Protein AF-A0A0E3JRB6-F1 (afdb_monomer_lite)

Radius of gyration: 13.19 Å; chains: 1; bounding box: 24×23×34 Å

Organism: NCBI:txid611301

Secondary structure (DSSP, 8-state):
---SSPPPSSEEEEEEEEE-TTTTSSSEEEEEEEEEEPPP-

Structure (mmCIF, N/CA/C/O backbone):
data_AF-A0A0E3JRB6-F1
#
_entry.id   AF-A0A0E3JRB6-F1
#
loop_
_atom_site.group_PDB
_atom_site.id
_atom_site.type_symbol
_atom_site.label_atom_id
_atom_site.label_alt_id
_atom_site.label_comp_id
_atom_site.label_asym_id
_atom_site.label_entity_id
_atom_site.label_seq_id
_atom_site.pdbx_PDB_ins_code
_atom_site.Cartn_x
_atom_site.Cartn_y
_atom_site.Cartn_z
_atom_site.occupancy
_atom_site.B_iso_or_equiv
_atom_site.auth_seq_id
_atom_site.auth_comp_id
_atom_site.auth_asym_id
_atom_site.auth_atom_id
_atom_site.pdbx_PDB_model_num
ATOM 1 N N . GLY A 1 1 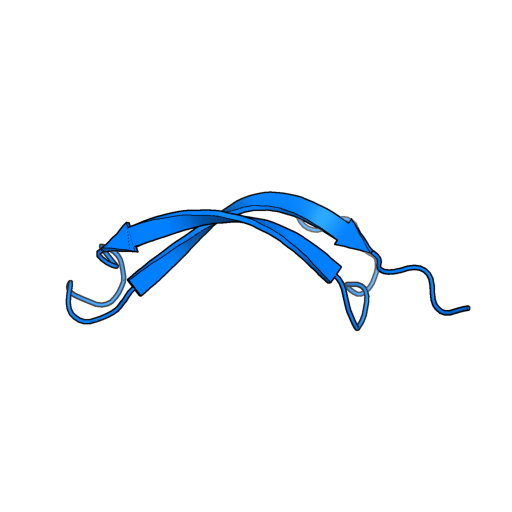? 12.656 7.162 -6.063 1.00 67.31 1 GLY A N 1
ATOM 2 C CA . GLY A 1 1 ? 12.371 8.464 -6.698 1.00 67.31 1 GLY A CA 1
ATOM 3 C C . GLY A 1 1 ? 11.971 8.267 -8.148 1.00 67.31 1 GLY A C 1
ATOM 4 O O . GLY A 1 1 ? 12.147 7.164 -8.661 1.00 67.31 1 GLY A O 1
ATOM 5 N N . TRP A 1 2 ? 11.423 9.303 -8.787 1.00 73.56 2 TRP A N 1
ATOM 6 C CA . TRP A 1 2 ? 11.120 9.308 -10.225 1.00 73.56 2 TRP A CA 1
ATOM 7 C C . TRP A 1 2 ? 12.401 9.107 -11.053 1.00 73.56 2 TRP A C 1
ATOM 9 O O . TRP A 1 2 ? 13.453 9.622 -10.679 1.00 73.56 2 TRP A O 1
ATOM 19 N N . ARG A 1 3 ? 12.323 8.324 -12.139 1.00 77.06 3 ARG A N 1
ATOM 20 C CA . ARG A 1 3 ? 13.483 7.924 -12.964 1.00 77.06 3 ARG A CA 1
ATOM 21 C C . ARG A 1 3 ? 13.509 8.557 -14.364 1.00 77.06 3 ARG A C 1
ATOM 23 O O . ARG A 1 3 ? 14.285 8.116 -15.200 1.00 77.06 3 ARG A O 1
ATOM 30 N N . GLY A 1 4 ? 12.671 9.560 -14.636 1.00 83.19 4 GLY A N 1
ATOM 31 C CA . GLY A 1 4 ? 12.663 10.276 -15.921 1.00 83.19 4 GLY A CA 1
ATOM 32 C C . GLY A 1 4 ? 11.856 9.614 -17.045 1.00 83.19 4 GLY A C 1
ATOM 33 O O . GLY A 1 4 ? 11.623 10.249 -18.064 1.00 83.19 4 GLY A O 1
ATOM 34 N N . SER A 1 5 ? 11.396 8.376 -16.865 1.00 79.88 5 SER A N 1
ATOM 35 C CA . SER A 1 5 ? 10.446 7.717 -17.765 1.00 79.88 5 SER A CA 1
ATOM 36 C C . SER A 1 5 ? 9.025 7.824 -17.223 1.00 79.88 5 SER A C 1
ATOM 38 O O . SER A 1 5 ? 8.824 7.853 -16.000 1.00 79.88 5 SER A O 1
ATOM 40 N N . ASP A 1 6 ? 8.042 7.823 -18.122 1.00 82.44 6 ASP A N 1
ATOM 41 C CA . ASP A 1 6 ? 6.650 7.652 -17.719 1.00 82.44 6 ASP A CA 1
ATOM 42 C C . ASP A 1 6 ? 6.482 6.323 -16.963 1.00 82.44 6 ASP A C 1
ATOM 44 O O . ASP A 1 6 ? 7.140 5.324 -17.292 1.00 82.44 6 ASP A O 1
ATOM 48 N N . PRO A 1 7 ? 5.641 6.288 -15.916 1.00 80.62 7 PRO A N 1
ATOM 49 C CA . PRO A 1 7 ? 5.327 5.043 -15.244 1.00 80.62 7 PRO A CA 1
ATOM 50 C C . PRO A 1 7 ? 4.639 4.076 -16.211 1.00 80.62 7 PRO A C 1
ATOM 52 O O . PRO A 1 7 ? 3.874 4.478 -17.089 1.00 80.62 7 PRO A O 1
ATOM 55 N N . ALA A 1 8 ? 4.874 2.779 -16.017 1.00 87.38 8 ALA A N 1
ATOM 56 C CA . ALA A 1 8 ? 4.133 1.762 -16.746 1.00 87.38 8 ALA A CA 1
ATOM 57 C C . ALA A 1 8 ? 2.625 1.932 -16.504 1.00 87.38 8 ALA A C 1
ATOM 59 O O . ALA A 1 8 ? 2.189 2.196 -15.382 1.00 87.38 8 ALA A O 1
ATOM 60 N N . ARG A 1 9 ? 1.820 1.737 -17.556 1.00 88.94 9 ARG A N 1
ATOM 61 C CA . ARG A 1 9 ? 0.356 1.865 -17.477 1.00 88.94 9 ARG A CA 1
ATOM 62 C C . ARG A 1 9 ? -0.267 0.862 -16.502 1.00 88.94 9 ARG A C 1
ATOM 64 O O . ARG A 1 9 ? -1.308 1.147 -15.919 1.00 88.94 9 ARG A O 1
ATOM 71 N N . LEU A 1 10 ? 0.364 -0.303 -16.348 1.00 92.44 10 LEU A N 1
ATOM 72 C CA . LEU A 1 10 ? -0.012 -1.352 -15.407 1.00 92.44 10 LEU A CA 1
ATOM 73 C C . LEU A 1 10 ? 1.235 -1.853 -14.678 1.00 92.44 10 LEU A C 1
ATOM 75 O O . LEU A 1 10 ? 2.279 -2.080 -15.294 1.00 92.44 10 LEU A O 1
ATOM 79 N N . VAL A 1 11 ? 1.099 -2.051 -13.369 1.00 93.12 11 VAL A N 1
ATOM 80 C CA . VAL A 1 11 ? 2.162 -2.546 -12.490 1.00 93.12 11 VAL A CA 1
ATOM 81 C C . VAL A 1 11 ? 1.627 -3.626 -11.554 1.00 93.12 11 VAL A C 1
ATOM 83 O O . VAL A 1 11 ? 0.442 -3.634 -11.216 1.00 93.12 11 VAL A O 1
ATOM 86 N N . ARG A 1 12 ? 2.508 -4.527 -11.115 1.00 94.69 12 ARG A N 1
ATOM 87 C CA . ARG A 1 12 ? 2.265 -5.443 -9.995 1.00 94.69 12 ARG A CA 1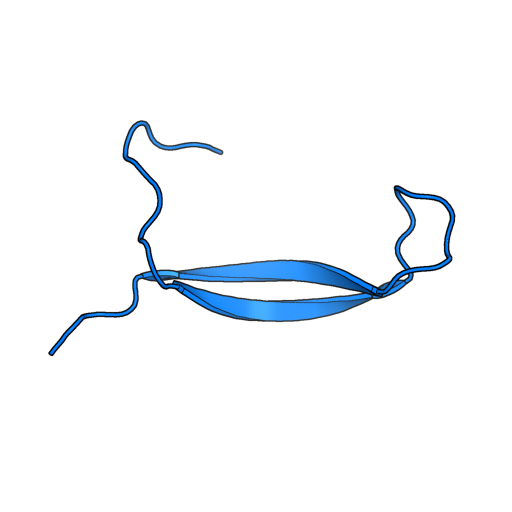
ATOM 88 C C . ARG A 1 12 ? 2.951 -4.887 -8.759 1.00 94.69 12 ARG A C 1
ATOM 90 O O . ARG A 1 12 ? 4.105 -4.466 -8.817 1.00 94.69 12 ARG A O 1
ATOM 97 N N . LEU A 1 13 ? 2.220 -4.874 -7.651 1.00 95.31 13 LEU A N 1
ATOM 98 C CA . LEU A 1 13 ? 2.689 -4.327 -6.385 1.00 95.31 13 LEU A CA 1
ATOM 99 C C . LEU A 1 13 ? 2.765 -5.430 -5.334 1.00 95.31 13 LEU A C 1
ATOM 101 O O . LEU A 1 13 ? 1.806 -6.180 -5.160 1.00 95.31 13 LEU A O 1
ATOM 105 N N . ALA A 1 14 ? 3.866 -5.465 -4.587 1.00 97.81 14 ALA A N 1
ATOM 106 C CA . ALA A 1 14 ? 3.877 -6.046 -3.250 1.00 97.81 14 ALA A CA 1
ATOM 107 C C . ALA A 1 14 ? 3.704 -4.898 -2.253 1.00 97.81 14 ALA A C 1
ATOM 109 O O . ALA A 1 14 ? 4.423 -3.894 -2.325 1.00 97.81 14 ALA A O 1
ATOM 110 N N . TYR A 1 15 ? 2.722 -5.010 -1.363 1.00 96.94 15 TYR A N 1
ATOM 111 C CA . TYR A 1 15 ? 2.351 -3.916 -0.476 1.00 96.94 15 TYR A CA 1
ATOM 112 C C . TYR A 1 15 ? 1.840 -4.411 0.874 1.00 96.94 15 TYR A C 1
ATOM 114 O O . TYR A 1 15 ? 1.322 -5.521 0.999 1.00 96.94 15 TYR A O 1
ATOM 122 N N . ARG A 1 16 ? 1.922 -3.526 1.870 1.00 96.75 16 ARG A N 1
ATOM 123 C CA . ARG A 1 16 ? 1.224 -3.663 3.151 1.00 96.75 16 ARG A CA 1
ATOM 124 C C . ARG A 1 16 ? 0.060 -2.688 3.234 1.00 96.75 16 ARG A C 1
ATOM 126 O O . ARG A 1 16 ? 0.153 -1.557 2.756 1.00 96.75 16 ARG A O 1
ATOM 133 N N . LEU A 1 17 ? -1.013 -3.134 3.878 1.00 95.50 17 LEU A N 1
ATOM 134 C CA . LEU A 1 17 ? -2.141 -2.288 4.255 1.00 95.50 17 LEU A CA 1
ATOM 135 C C . LEU A 1 17 ? -1.847 -1.618 5.595 1.00 95.50 17 LEU A C 1
ATOM 137 O O . LEU A 1 17 ? -1.442 -2.290 6.545 1.00 95.50 17 LEU A O 1
ATOM 141 N N . VAL A 1 18 ? -2.077 -0.313 5.674 1.00 93.94 18 VAL A N 1
ATOM 142 C CA . VAL A 1 18 ? -2.008 0.457 6.921 1.00 93.94 18 VAL A CA 1
ATOM 143 C C . VAL A 1 18 ? -3.193 1.415 7.006 1.00 93.94 18 VAL A C 1
ATOM 145 O O . VAL A 1 18 ? -3.802 1.748 5.986 1.00 93.94 18 VAL A O 1
ATOM 148 N N . ALA A 1 19 ? -3.532 1.858 8.216 1.00 93.25 19 ALA A N 1
ATOM 149 C CA . ALA A 1 19 ? -4.420 3.005 8.369 1.00 93.25 19 ALA A CA 1
ATOM 150 C C . ALA A 1 19 ? -3.739 4.243 7.768 1.00 93.25 19 ALA A C 1
ATOM 152 O O . ALA A 1 19 ? -2.536 4.430 7.943 1.00 93.25 19 ALA A O 1
ATOM 153 N N . ASP A 1 20 ? -4.496 5.051 7.032 1.00 91.50 20 ASP A N 1
ATOM 154 C CA . ASP A 1 20 ? -4.005 6.293 6.441 1.00 91.50 20 ASP A CA 1
ATOM 155 C C . ASP A 1 20 ? -3.673 7.313 7.534 1.00 91.50 20 ASP A C 1
ATOM 157 O O . ASP A 1 20 ? -4.563 7.865 8.170 1.00 91.50 20 ASP A O 1
ATOM 161 N N . ASP A 1 21 ? -2.394 7.593 7.742 1.00 84.31 21 ASP A N 1
ATOM 162 C CA . ASP A 1 21 ? -1.923 8.610 8.681 1.00 84.31 21 ASP A CA 1
ATOM 163 C C . ASP A 1 21 ? -1.729 9.988 8.024 1.00 84.31 21 ASP A C 1
ATOM 165 O O . ASP A 1 21 ? -1.446 10.966 8.718 1.00 84.31 21 ASP A O 1
ATOM 169 N N . TYR A 1 22 ? -1.944 10.100 6.706 1.00 83.88 22 TYR A N 1
ATOM 170 C CA . TYR A 1 22 ? -1.693 11.316 5.934 1.00 83.88 22 TYR A CA 1
ATOM 171 C C . TYR A 1 22 ? -2.952 12.165 5.694 1.00 83.88 22 TYR A C 1
ATOM 173 O O . TYR A 1 22 ? -2.881 13.392 5.800 1.00 83.88 22 TYR A O 1
ATOM 181 N N . ARG A 1 23 ? -4.119 11.563 5.399 1.00 84.19 23 ARG A N 1
ATOM 182 C CA . ARG A 1 23 ? -5.386 12.301 5.150 1.00 84.19 23 ARG A CA 1
ATOM 183 C C . ARG A 1 23 ? -6.371 12.263 6.319 1.00 84.19 23 ARG A C 1
ATOM 185 O O . ARG A 1 23 ? -7.546 12.585 6.144 1.00 84.19 23 ARG A O 1
ATOM 192 N N . GLY A 1 24 ? -5.894 11.936 7.518 1.00 84.38 24 GLY A N 1
ATOM 193 C CA . GLY A 1 24 ? -6.677 12.050 8.749 1.00 84.38 24 GLY A CA 1
ATOM 194 C C . GLY A 1 24 ? -7.318 10.753 9.242 1.00 84.38 24 GLY A C 1
ATOM 195 O O . GLY A 1 24 ? -8.345 10.814 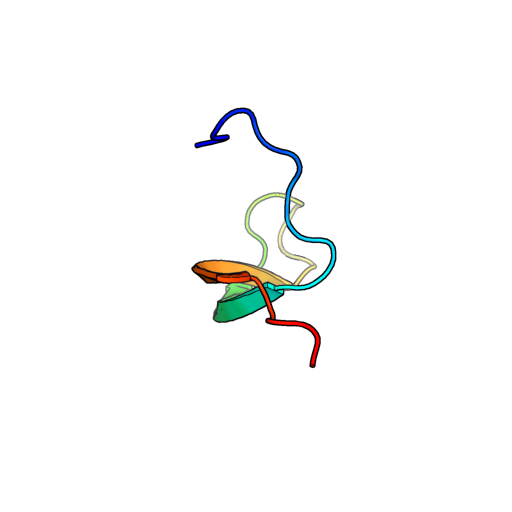9.912 1.00 84.38 24 GLY A O 1
ATOM 196 N N . GLY A 1 25 ? -6.743 9.583 8.949 1.00 85.44 25 GLY A N 1
ATOM 197 C CA . GLY A 1 25 ? -7.089 8.344 9.660 1.00 85.44 25 GLY A CA 1
ATOM 198 C C . GLY A 1 25 ? -8.282 7.569 9.114 1.00 85.44 25 GLY A C 1
ATOM 199 O O . GLY A 1 25 ? -8.589 6.500 9.634 1.00 85.44 25 GLY A O 1
ATOM 200 N N . THR A 1 26 ? -8.987 8.088 8.107 1.00 90.00 26 THR A N 1
ATOM 201 C CA . THR A 1 26 ? -10.287 7.540 7.672 1.00 90.00 26 THR A CA 1
ATOM 202 C C . THR A 1 26 ? -10.208 6.651 6.434 1.00 90.00 26 THR A C 1
ATOM 204 O O . THR A 1 26 ? -11.225 6.113 5.996 1.00 90.00 26 THR A O 1
ATOM 207 N N . ALA A 1 27 ? -9.011 6.461 5.881 1.00 93.56 27 AL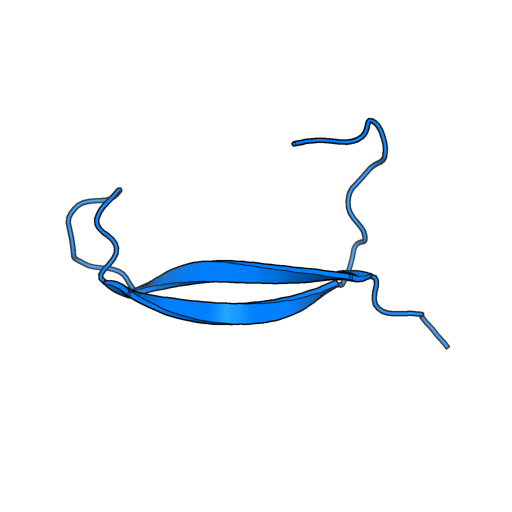A A N 1
ATOM 208 C CA . ALA A 1 27 ? -8.771 5.626 4.713 1.00 93.56 27 ALA A CA 1
ATOM 209 C C . ALA A 1 27 ? -7.777 4.493 5.009 1.00 93.56 27 ALA A C 1
ATOM 211 O O . ALA A 1 27 ? -7.116 4.450 6.047 1.00 93.56 27 ALA A O 1
ATOM 212 N N . VAL A 1 28 ? -7.667 3.56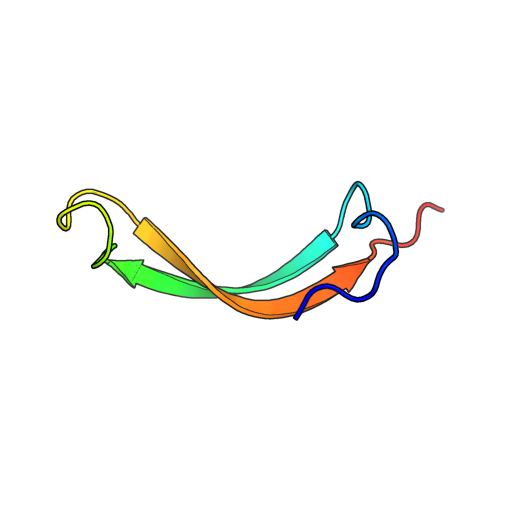6 4.058 1.00 92.62 28 VAL A N 1
ATOM 213 C CA . VAL A 1 28 ? -6.585 2.579 4.014 1.00 92.62 28 VAL A CA 1
ATOM 214 C C . VAL A 1 28 ? -5.518 3.094 3.057 1.00 92.62 28 VAL A C 1
ATOM 216 O O . VAL A 1 28 ? -5.822 3.450 1.918 1.00 92.62 28 VAL A O 1
ATOM 219 N N . GLN A 1 29 ? -4.268 3.105 3.507 1.00 93.50 29 GLN A N 1
ATOM 220 C CA . GLN A 1 29 ? -3.105 3.427 2.691 1.00 93.50 29 GLN A CA 1
ATOM 221 C C . GLN A 1 29 ? -2.350 2.148 2.314 1.00 93.50 29 GLN A C 1
ATOM 223 O O . GLN A 1 29 ? -2.279 1.183 3.079 1.00 93.50 29 GLN A O 1
ATOM 228 N N . LEU A 1 30 ? -1.755 2.160 1.119 1.00 94.88 30 LEU A N 1
ATOM 229 C CA . LEU A 1 30 ? -0.822 1.133 0.673 1.00 94.88 30 LEU A CA 1
ATOM 230 C C . LEU A 1 30 ? 0.608 1.625 0.888 1.00 94.88 30 LEU A C 1
ATOM 232 O O . LEU A 1 30 ? 1.011 2.630 0.300 1.00 94.88 30 LEU A O 1
ATOM 236 N N . ILE A 1 31 ? 1.393 0.895 1.676 1.00 93.50 31 ILE A N 1
ATOM 237 C CA . ILE A 1 31 ? 2.850 1.047 1.661 1.00 93.50 31 ILE A CA 1
ATOM 238 C C . ILE A 1 31 ? 3.396 0.074 0.623 1.00 93.50 31 ILE A C 1
ATOM 240 O O . ILE A 1 31 ? 3.313 -1.141 0.804 1.00 93.50 31 ILE A O 1
ATOM 244 N N . VAL A 1 32 ? 3.929 0.615 -0.471 1.00 94.50 32 VAL A N 1
ATOM 245 C CA . VAL A 1 32 ? 4.505 -0.166 -1.571 1.00 94.50 32 VAL A CA 1
ATOM 246 C C . VAL A 1 32 ? 5.920 -0.606 -1.201 1.00 94.50 32 VAL A C 1
ATOM 248 O O . VAL A 1 32 ? 6.804 0.229 -1.027 1.00 94.50 32 VAL A O 1
ATOM 251 N N . GLU A 1 33 ? 6.133 -1.916 -1.112 1.00 96.81 33 GLU A N 1
ATOM 252 C CA . GLU A 1 33 ? 7.446 -2.522 -0.849 1.00 96.81 33 GLU A CA 1
ATOM 253 C C . GLU A 1 33 ? 8.154 -2.904 -2.152 1.00 96.81 33 GLU A C 1
ATOM 255 O O . GLU A 1 33 ? 9.374 -2.782 -2.266 1.00 96.81 33 GLU A O 1
ATOM 260 N N . HIS A 1 34 ? 7.382 -3.313 -3.164 1.00 94.44 34 HIS A N 1
ATOM 261 C CA . HIS A 1 34 ? 7.881 -3.593 -4.505 1.00 94.44 34 HIS A CA 1
ATOM 262 C C . HIS A 1 34 ? 6.884 -3.152 -5.581 1.00 94.44 34 HIS A C 1
ATOM 264 O O . HIS A 1 34 ? 5.673 -3.241 -5.385 1.00 94.44 34 HIS A O 1
ATOM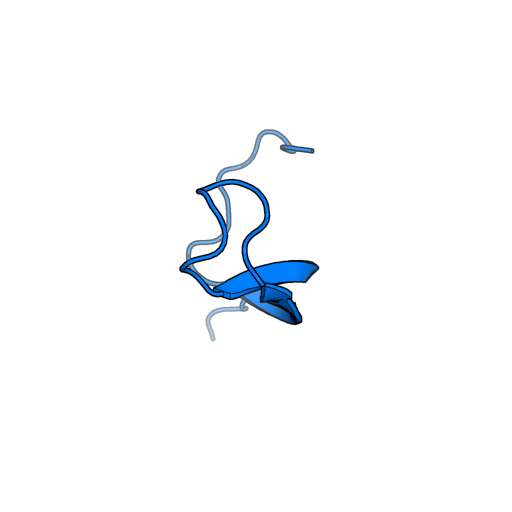 270 N N . CYS A 1 35 ? 7.402 -2.698 -6.723 1.00 92.88 35 CYS A N 1
ATOM 271 C CA . CYS A 1 35 ? 6.625 -2.276 -7.883 1.00 92.88 35 CYS A CA 1
ATOM 272 C C . CYS A 1 35 ? 7.362 -2.679 -9.161 1.00 92.88 35 CYS A C 1
ATOM 274 O O . CYS A 1 35 ? 8.493 -2.241 -9.384 1.00 92.88 35 CYS A O 1
ATOM 276 N N . GLU A 1 36 ? 6.709 -3.484 -9.993 1.00 93.00 36 GLU A N 1
ATOM 277 C CA . GLU A 1 36 ? 7.240 -3.939 -11.277 1.00 93.00 36 GLU A CA 1
ATOM 278 C C . GLU A 1 36 ? 6.241 -3.670 -12.415 1.00 93.00 36 GLU A C 1
ATOM 280 O O . GLU A 1 36 ? 5.028 -3.762 -12.202 1.00 93.00 36 GLU A O 1
ATOM 285 N N . PRO A 1 37 ? 6.707 -3.347 -13.634 1.00 91.88 37 PRO A N 1
ATOM 286 C CA . PRO A 1 37 ? 5.848 -3.291 -14.812 1.00 91.88 37 PRO A CA 1
ATOM 287 C C . PRO A 1 37 ? 5.213 -4.651 -15.112 1.00 91.88 37 PRO A C 1
ATOM 289 O O . PRO A 1 37 ? 5.868 -5.687 -15.012 1.00 91.88 37 PRO A O 1
ATOM 292 N N . VAL A 1 38 ? 3.958 -4.653 -15.559 1.00 91.81 38 VAL A N 1
ATOM 293 C CA . VAL A 1 38 ? 3.368 -5.854 -16.165 1.00 91.81 38 VAL A CA 1
ATOM 294 C C . VAL A 1 38 ? 3.849 -5.957 -17.609 1.00 91.81 38 VAL A C 1
ATOM 296 O O . VAL A 1 38 ? 3.633 -5.035 -18.394 1.00 91.81 38 VAL A O 1
ATOM 299 N N . ALA A 1 39 ? 4.471 -7.079 -17.975 1.00 82.25 39 ALA A N 1
ATOM 300 C CA . ALA A 1 39 ? 4.720 -7.390 -19.377 1.00 82.25 39 ALA A CA 1
ATOM 301 C C . ALA A 1 39 ? 3.375 -7.651 -20.071 1.00 82.25 39 ALA A C 1
ATOM 303 O O . ALA A 1 39 ? 2.637 -8.556 -19.679 1.00 82.25 39 ALA A O 1
ATOM 304 N N . LEU A 1 40 ? 3.036 -6.834 -21.068 1.00 73.06 40 LEU A N 1
ATOM 305 C CA . LEU A 1 40 ? 1.938 -7.148 -21.978 1.00 73.06 40 LEU A CA 1
ATOM 306 C C . LEU A 1 40 ? 2.409 -8.294 -22.882 1.00 73.06 40 LEU A C 1
ATOM 308 O O . LEU A 1 40 ? 3.507 -8.214 -23.431 1.00 73.06 40 LEU A O 1
ATOM 312 N N . ALA A 1 41 ? 1.609 -9.361 -22.944 1.00 66.44 41 ALA A N 1
ATOM 313 C CA . ALA A 1 41 ? 1.829 -10.501 -23.834 1.00 66.44 41 ALA A CA 1
ATOM 314 C C . ALA A 1 41 ? 1.728 -10.095 -25.310 1.00 66.44 41 ALA A C 1
ATOM 316 O O . ALA A 1 41 ? 0.931 -9.174 -25.609 1.00 66.44 41 ALA A O 1
#

Foldseek 3Di:
DDDPDDDAPDKDFDWDWDQDPPPPRPDIDTDTPDIDHDDDD

Sequence (41 aa):
GWRGSDPARLVRLAYRLVADDYRGGTAVQLIVEHCEPVALA

pLDDT: mean 88.27, std 8.03, range [66.44, 97.81]